Protein AF-A0A967H337-F1 (afdb_monomer_lite)

pLDDT: mean 93.88, std 3.53, range [76.12, 97.56]

Secondary structure (DSSP, 8-state):
-HHHHHHHHH-TT--HHHHHHHHHHHHT-STTPPPTT----HHHHHHHH-TT-HHHHHH-GGGTTS-HHHHSS--

Sequence (75 aa):
RLGEQFFMQSLLDGEIASNNGGWQWSAGTGADAAPYFRIQNPWTQTRRYDPEGAYIRQWVPELQEAPSRALFTAP

Foldseek 3Di:
DVVLVVCLVPPPPRDDCVSVVVVCQDCVNDDVHDHNPPDDDVLVVCCVPVVQCPVVCVVPVVCVPPHSVVVNDDD

Structure (mmCIF, N/CA/C/O backbone):
data_AF-A0A967H337-F1
#
_entry.id   AF-A0A967H337-F1
#
loop_
_atom_site.group_PDB
_atom_site.id
_atom_site.type_symbol
_atom_site.label_atom_id
_atom_site.label_alt_id
_atom_site.label_comp_id
_atom_site.label_asym_id
_atom_site.label_entity_id
_atom_site.label_seq_id
_atom_site.pdbx_PDB_ins_code
_atom_site.Cartn_x
_atom_site.Cartn_y
_atom_site.Cartn_z
_atom_site.occupancy
_atom_site.B_iso_or_equiv
_atom_site.auth_seq_id
_atom_site.auth_comp_id
_atom_site.auth_asym_id
_atom_site.auth_atom_id
_atom_site.pdbx_PDB_model_num
ATOM 1 N N . ARG A 1 1 ? 11.955 5.622 -7.522 1.00 84.31 1 ARG A N 1
ATOM 2 C CA . ARG A 1 1 ? 13.280 5.142 -7.059 1.00 84.31 1 ARG A CA 1
ATOM 3 C C . ARG A 1 1 ? 13.503 5.357 -5.561 1.00 84.31 1 ARG A C 1
ATOM 5 O O . ARG A 1 1 ? 13.936 4.417 -4.926 1.00 84.31 1 ARG A O 1
ATOM 12 N N . LEU A 1 2 ? 13.166 6.512 -4.962 1.00 94.56 2 LEU A N 1
ATOM 13 C CA . LEU A 1 2 ? 13.317 6.693 -3.500 1.00 94.56 2 LEU A CA 1
ATOM 14 C C . LEU A 1 2 ? 12.554 5.641 -2.673 1.00 94.56 2 LEU A C 1
ATOM 16 O O . LEU A 1 2 ? 13.121 5.048 -1.764 1.00 94.56 2 LEU A O 1
ATOM 20 N N . GLY A 1 3 ? 11.300 5.354 -3.032 1.00 94.38 3 GLY A N 1
ATOM 21 C CA . GLY A 1 3 ? 10.522 4.319 -2.347 1.00 94.38 3 GLY A CA 1
ATOM 22 C C . GLY A 1 3 ? 11.078 2.901 -2.529 1.00 94.38 3 GLY A C 1
ATOM 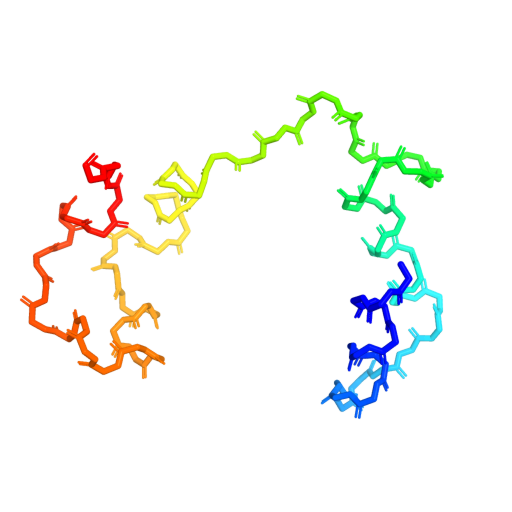23 O O . GLY A 1 3 ? 11.164 2.153 -1.564 1.00 94.38 3 GLY A O 1
ATOM 24 N N . GLU A 1 4 ? 11.542 2.561 -3.735 1.00 95.62 4 GLU A N 1
ATOM 25 C CA . GLU A 1 4 ? 12.225 1.289 -4.033 1.00 95.62 4 GLU A CA 1
ATOM 26 C C . GLU A 1 4 ? 13.445 1.073 -3.145 1.00 95.62 4 GLU A C 1
ATOM 28 O O . GLU A 1 4 ? 13.608 -0.000 -2.567 1.00 95.62 4 GLU A O 1
ATOM 33 N N . GLN A 1 5 ? 14.269 2.108 -2.993 1.00 95.56 5 GLN A N 1
ATOM 34 C CA . GLN A 1 5 ? 15.444 2.065 -2.136 1.00 95.56 5 GLN A CA 1
ATOM 35 C C . GLN A 1 5 ? 15.068 1.882 -0.662 1.00 95.56 5 GLN A C 1
ATOM 37 O O . GLN A 1 5 ? 15.679 1.064 0.020 1.00 95.56 5 GLN A O 1
ATOM 42 N N . PHE A 1 6 ? 14.054 2.606 -0.180 1.00 96.62 6 PHE A N 1
ATOM 43 C CA . PHE A 1 6 ? 13.588 2.481 1.201 1.00 96.62 6 PHE A CA 1
ATOM 44 C C . PHE A 1 6 ? 13.081 1.066 1.503 1.00 96.62 6 PHE A C 1
ATOM 46 O O . PHE A 1 6 ? 13.456 0.478 2.516 1.00 96.62 6 PHE A O 1
ATOM 53 N N . PHE A 1 7 ? 12.277 0.499 0.599 1.00 96.69 7 PHE A N 1
ATOM 54 C CA . PHE A 1 7 ? 11.735 -0.852 0.746 1.00 96.69 7 PHE A CA 1
ATOM 55 C C . PHE A 1 7 ? 12.851 -1.897 0.737 1.00 96.69 7 PHE A C 1
ATOM 57 O O . PHE A 1 7 ? 12.883 -2.745 1.621 1.00 96.69 7 PHE A O 1
ATOM 64 N N . MET A 1 8 ? 13.823 -1.779 -0.172 1.00 96.69 8 MET A N 1
ATOM 65 C CA . MET A 1 8 ? 14.971 -2.691 -0.226 1.00 96.69 8 MET A CA 1
ATOM 66 C C . MET A 1 8 ? 15.810 -2.685 1.063 1.00 96.69 8 MET A C 1
ATOM 68 O O . MET A 1 8 ? 16.406 -3.694 1.419 1.00 96.69 8 MET A O 1
ATOM 72 N N . GLN A 1 9 ? 15.874 -1.551 1.762 1.00 96.38 9 GLN A N 1
ATOM 73 C CA . GLN A 1 9 ? 16.629 -1.422 3.013 1.00 96.38 9 GLN A CA 1
ATOM 74 C C . GLN A 1 9 ? 15.840 -1.870 4.251 1.00 96.38 9 GLN A C 1
ATOM 76 O O . GLN A 1 9 ? 16.446 -2.129 5.287 1.00 96.38 9 GLN A O 1
ATOM 81 N N . SER A 1 10 ? 14.509 -1.919 4.158 1.00 96.62 10 SER A N 1
ATOM 82 C CA . SER A 1 10 ? 13.622 -2.075 5.320 1.00 96.62 10 SER A CA 1
ATOM 83 C C . SER A 1 10 ? 12.889 -3.415 5.353 1.00 96.62 10 SER A C 1
ATOM 85 O O . SER A 1 10 ? 12.517 -3.880 6.428 1.00 96.62 10 SER A O 1
ATOM 87 N N . LEU A 1 11 ? 12.650 -4.030 4.194 1.00 96.94 11 LEU A N 1
ATOM 88 C CA . LEU A 1 11 ? 11.956 -5.308 4.094 1.00 96.94 11 LEU A CA 1
ATOM 89 C C . LEU A 1 11 ? 12.909 -6.470 4.384 1.00 96.94 11 LEU A C 1
ATOM 91 O O . LEU A 1 11 ? 13.963 -6.593 3.763 1.00 96.94 11 LEU A O 1
ATOM 95 N N . LEU A 1 12 ? 12.505 -7.353 5.303 1.00 97.00 12 LEU A N 1
ATOM 96 C CA . LEU A 1 12 ? 13.243 -8.580 5.624 1.00 97.00 12 LEU A CA 1
ATOM 97 C C . LEU A 1 12 ? 13.363 -9.514 4.407 1.00 97.00 12 LEU A C 1
ATOM 99 O O . LEU A 1 12 ? 14.342 -10.242 4.274 1.00 97.00 12 LEU A O 1
ATOM 103 N N . ASP A 1 13 ? 12.368 -9.475 3.527 1.00 96.25 13 ASP A N 1
ATOM 104 C CA . ASP A 1 13 ? 12.243 -10.234 2.284 1.00 96.25 13 ASP A CA 1
ATOM 105 C C . ASP A 1 13 ? 12.618 -9.405 1.041 1.00 96.25 13 ASP A C 1
ATOM 107 O O . ASP A 1 13 ? 12.175 -9.699 -0.070 1.00 96.25 13 ASP A O 1
ATOM 111 N N . GLY A 1 14 ? 13.444 -8.367 1.212 1.00 92.50 14 GLY A N 1
ATOM 112 C CA . GLY A 1 14 ? 13.924 -7.522 0.123 1.00 92.50 14 GLY A CA 1
ATOM 113 C C . GLY A 1 14 ? 14.627 -8.322 -0.980 1.00 92.50 14 GLY A C 1
ATOM 114 O O . GLY A 1 14 ? 15.764 -8.764 -0.826 1.00 92.50 14 GLY A O 1
ATOM 115 N N . GLU A 1 15 ? 13.956 -8.470 -2.122 1.00 96.44 15 GLU A N 1
ATOM 116 C CA . GLU A 1 15 ? 14.463 -9.150 -3.316 1.00 96.44 15 GLU A CA 1
ATOM 117 C C . GLU A 1 15 ? 14.368 -8.213 -4.531 1.00 96.44 15 GLU A C 1
ATOM 119 O O . GLU A 1 15 ? 13.406 -7.456 -4.686 1.00 96.44 15 GLU A O 1
ATOM 124 N N . ILE A 1 16 ? 15.401 -8.216 -5.382 1.00 94.88 16 ILE A N 1
ATOM 125 C CA . ILE A 1 16 ? 15.593 -7.220 -6.447 1.00 94.88 16 ILE A CA 1
ATOM 126 C C . ILE A 1 16 ? 14.461 -7.255 -7.471 1.00 94.88 16 ILE A C 1
ATOM 128 O O . ILE A 1 16 ? 13.899 -6.199 -7.769 1.00 94.88 16 ILE A O 1
ATOM 132 N N . ALA A 1 17 ? 14.122 -8.425 -8.010 1.00 95.00 17 ALA A N 1
ATOM 133 C CA . ALA A 1 17 ? 13.114 -8.542 -9.058 1.00 95.00 17 ALA A CA 1
ATOM 134 C C . ALA A 1 17 ? 11.720 -8.155 -8.545 1.00 95.00 17 ALA A C 1
ATOM 136 O O . ALA A 1 17 ? 11.008 -7.383 -9.191 1.00 95.00 17 ALA A O 1
ATOM 137 N N . SER A 1 18 ? 11.363 -8.630 -7.355 1.00 95.00 18 SER A N 1
ATOM 138 C CA . SER A 1 18 ? 10.069 -8.400 -6.714 1.00 95.00 18 SER A CA 1
ATOM 139 C C . SER A 1 18 ? 9.894 -6.934 -6.321 1.00 95.00 18 SER A C 1
ATOM 141 O O . SER A 1 18 ? 8.869 -6.325 -6.636 1.00 95.00 18 SER A O 1
ATOM 143 N N . ASN A 1 19 ? 10.914 -6.324 -5.708 1.00 95.94 19 ASN A N 1
ATOM 144 C CA . ASN A 1 19 ? 10.868 -4.919 -5.310 1.00 95.94 19 ASN A CA 1
ATOM 145 C C . ASN A 1 19 ? 10.854 -3.993 -6.535 1.00 95.94 19 ASN A C 1
ATOM 147 O O . ASN A 1 19 ? 9.987 -3.126 -6.654 1.00 95.94 19 ASN A O 1
ATOM 151 N N . ASN A 1 20 ? 11.767 -4.201 -7.489 1.00 95.62 20 ASN A N 1
ATOM 152 C CA . ASN A 1 20 ? 11.829 -3.380 -8.694 1.00 95.62 20 ASN A CA 1
ATOM 153 C C . ASN A 1 20 ? 10.538 -3.500 -9.522 1.00 95.62 20 ASN A C 1
ATOM 155 O O . ASN A 1 20 ? 9.958 -2.483 -9.908 1.00 95.62 20 ASN A O 1
ATOM 159 N N . GLY A 1 21 ? 10.044 -4.725 -9.727 1.00 95.69 21 GLY A N 1
ATOM 160 C CA . GLY A 1 21 ? 8.792 -4.992 -10.430 1.00 95.69 21 GLY A CA 1
ATOM 161 C C . GLY A 1 21 ? 7.584 -4.346 -9.750 1.00 95.69 21 GLY A C 1
ATOM 162 O O . GLY A 1 21 ? 6.804 -3.665 -10.415 1.00 95.69 21 GLY A O 1
ATOM 163 N N . GLY A 1 22 ? 7.459 -4.467 -8.425 1.00 95.62 22 GLY A N 1
ATOM 164 C CA . GLY A 1 22 ? 6.368 -3.853 -7.659 1.00 95.62 22 GLY A CA 1
ATOM 165 C C . GLY A 1 22 ? 6.353 -2.322 -7.738 1.00 95.62 22 GLY A C 1
ATOM 166 O O . GLY A 1 22 ? 5.291 -1.709 -7.914 1.00 95.62 22 GLY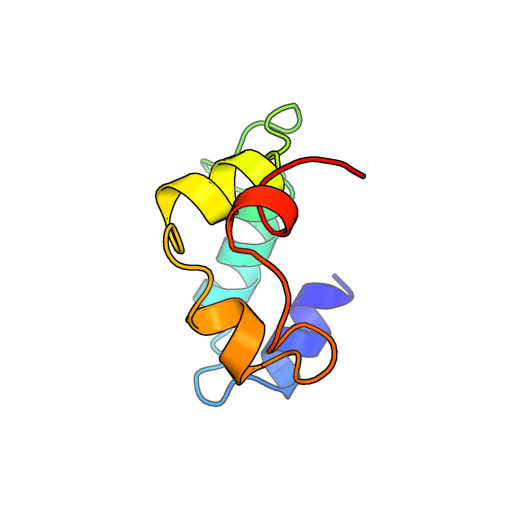 A O 1
ATOM 167 N N . TRP A 1 23 ? 7.529 -1.687 -7.686 1.00 96.62 23 TRP A N 1
ATOM 168 C CA . TRP A 1 23 ? 7.650 -0.235 -7.851 1.00 96.62 23 TRP A CA 1
ATOM 169 C C . TRP A 1 23 ? 7.343 0.222 -9.275 1.00 96.62 23 TRP A C 1
ATOM 171 O O . TRP A 1 23 ? 6.673 1.242 -9.451 1.00 96.62 23 TRP A O 1
ATOM 181 N N . GLN A 1 24 ? 7.768 -0.536 -10.287 1.00 96.44 24 GLN A N 1
ATOM 182 C CA . GLN A 1 24 ? 7.411 -0.255 -11.676 1.00 96.44 24 GLN A CA 1
ATOM 183 C C . GLN A 1 24 ? 5.911 -0.452 -11.945 1.00 96.44 24 GLN A C 1
ATOM 185 O O . GLN A 1 24 ? 5.318 0.350 -12.670 1.00 96.44 24 GLN A O 1
ATOM 190 N N . TRP A 1 25 ? 5.288 -1.472 -11.345 1.00 96.50 25 TRP A N 1
ATOM 191 C CA . TRP A 1 25 ? 3.849 -1.713 -11.447 1.00 96.50 25 TRP A CA 1
ATOM 192 C C . TRP A 1 25 ? 3.049 -0.562 -10.838 1.00 96.50 25 TRP A C 1
ATOM 194 O O . TRP A 1 25 ? 2.149 -0.030 -11.485 1.00 96.50 25 TRP A O 1
ATOM 204 N N . SER A 1 26 ? 3.419 -0.135 -9.627 1.00 94.94 26 SER A N 1
ATOM 205 C CA . SER A 1 26 ? 2.719 0.929 -8.896 1.00 94.94 26 SER A CA 1
ATOM 206 C C . SER A 1 26 ? 2.870 2.300 -9.562 1.00 94.94 26 SER A C 1
ATOM 208 O O . SER A 1 26 ? 1.944 3.105 -9.521 1.00 94.94 26 SER A O 1
ATOM 210 N N . ALA A 1 27 ? 4.024 2.567 -10.184 1.00 94.62 27 ALA A N 1
ATOM 211 C CA . ALA A 1 27 ? 4.303 3.821 -10.887 1.00 94.62 27 ALA A CA 1
ATOM 212 C C . ALA A 1 27 ? 3.835 3.833 -12.355 1.00 94.62 27 ALA A C 1
ATOM 214 O O . ALA A 1 27 ? 3.953 4.862 -13.019 1.00 94.62 27 ALA A O 1
ATOM 215 N N . GLY A 1 28 ? 3.341 2.707 -12.877 1.00 93.75 28 GLY A N 1
ATOM 216 C CA . GLY A 1 28 ? 2.909 2.590 -14.270 1.00 93.75 28 GLY A CA 1
ATOM 217 C C . GLY A 1 28 ? 4.037 2.611 -15.303 1.00 93.75 28 GLY A C 1
ATOM 218 O O . GLY A 1 28 ? 3.806 2.998 -16.445 1.00 93.75 28 GLY A O 1
ATOM 219 N N . THR A 1 29 ? 5.258 2.227 -14.921 1.00 93.75 29 THR A N 1
ATOM 220 C CA . THR A 1 29 ? 6.448 2.294 -15.792 1.00 93.75 29 THR A CA 1
ATOM 221 C C . THR A 1 29 ? 6.969 0.931 -16.253 1.00 93.75 29 THR A C 1
ATOM 223 O O . THR A 1 29 ? 7.924 0.893 -17.023 1.00 93.75 29 THR A O 1
ATOM 226 N N . GLY A 1 30 ? 6.404 -0.172 -15.753 1.00 91.19 30 GLY A N 1
ATOM 227 C CA . GLY A 1 30 ? 6.869 -1.537 -16.035 1.00 91.19 30 GLY A CA 1
ATOM 228 C C . GLY A 1 30 ? 6.045 -2.309 -17.054 1.00 91.19 30 GLY A C 1
ATOM 229 O O . GLY A 1 30 ? 5.025 -1.837 -17.556 1.00 91.19 30 GLY A O 1
ATOM 230 N N . ALA A 1 31 ? 6.484 -3.537 -17.329 1.00 90.75 31 ALA A N 1
ATOM 231 C CA . ALA A 1 31 ? 5.717 -4.488 -18.123 1.00 90.75 31 ALA A CA 1
ATOM 232 C C . ALA A 1 31 ? 4.413 -4.852 -17.394 1.00 90.75 31 ALA A C 1
ATOM 234 O O . ALA A 1 31 ? 4.452 -5.234 -16.228 1.00 90.75 31 ALA A O 1
ATOM 235 N N . ASP A 1 32 ? 3.276 -4.702 -18.081 1.00 92.50 32 ASP A N 1
ATOM 236 C CA . ASP A 1 32 ? 1.929 -4.933 -17.526 1.00 92.50 32 ASP A CA 1
ATOM 237 C C . ASP A 1 32 ? 1.651 -4.166 -16.214 1.00 92.50 32 ASP A C 1
ATOM 239 O O . ASP A 1 32 ? 0.946 -4.611 -15.305 1.00 92.50 32 ASP A O 1
ATOM 243 N N . ALA A 1 33 ? 2.257 -2.983 -16.090 1.00 94.69 33 ALA A N 1
ATOM 244 C CA . ALA A 1 33 ? 2.071 -2.119 -14.938 1.00 94.69 33 ALA A CA 1
ATOM 245 C C . ALA A 1 33 ? 0.651 -1.539 -14.876 1.00 94.69 33 ALA A C 1
ATOM 247 O O . ALA A 1 33 ? -0.077 -1.478 -15.872 1.00 94.69 33 ALA A O 1
ATOM 248 N N . ALA A 1 34 ? 0.262 -1.043 -13.697 1.00 92.81 34 ALA A N 1
ATOM 249 C CA . ALA A 1 34 ? -0.963 -0.269 -13.579 1.00 92.81 34 ALA A CA 1
ATOM 250 C C . ALA A 1 34 ? -0.935 0.907 -14.581 1.00 92.81 34 ALA A C 1
ATOM 252 O O . ALA A 1 34 ? 0.080 1.594 -14.682 1.00 92.81 34 ALA A O 1
ATOM 253 N N . PRO A 1 35 ? -2.024 1.182 -15.321 1.00 92.75 35 PRO A N 1
ATOM 254 C CA . PRO A 1 35 ? 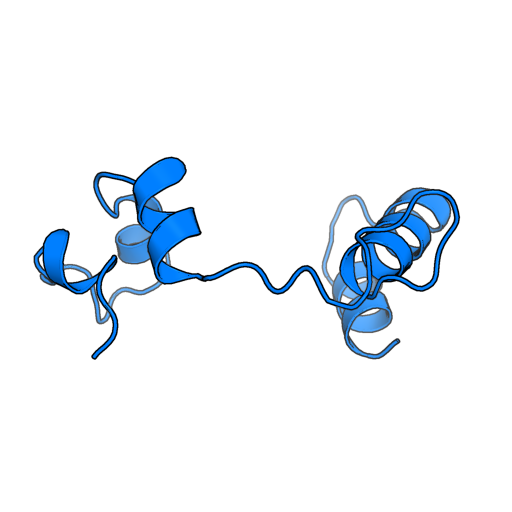-2.055 2.330 -16.221 1.00 92.75 35 PRO A CA 1
ATOM 255 C C . PRO A 1 35 ? -1.763 3.625 -15.456 1.00 92.75 35 PRO A C 1
ATOM 257 O O . PRO A 1 35 ? -2.273 3.794 -14.351 1.00 92.75 35 PRO A O 1
ATOM 260 N N . TYR A 1 36 ? -1.013 4.564 -16.040 1.00 90.44 36 TYR A N 1
ATOM 261 C CA . TYR A 1 36 ? -0.583 5.791 -15.343 1.00 90.44 36 TYR A CA 1
ATOM 262 C C . TYR A 1 36 ? -1.744 6.640 -14.784 1.00 90.44 36 TYR A C 1
ATOM 264 O O . TYR A 1 36 ? -1.579 7.363 -13.807 1.00 90.44 36 TYR A O 1
ATOM 272 N N . PHE A 1 37 ? -2.934 6.553 -15.388 1.00 92.62 37 PHE A N 1
ATOM 273 C CA . PHE A 1 37 ? -4.147 7.239 -14.928 1.00 92.62 37 PHE A CA 1
ATOM 274 C C . PHE A 1 37 ? -4.901 6.483 -13.819 1.00 92.62 37 PHE A C 1
ATOM 276 O O . PHE A 1 37 ? -5.905 6.977 -13.303 1.00 92.62 37 PHE A O 1
ATOM 283 N N . ARG A 1 38 ? -4.460 5.277 -13.439 1.00 94.81 38 ARG A N 1
ATOM 284 C CA . ARG A 1 38 ? -5.045 4.497 -12.344 1.00 94.81 38 ARG A CA 1
ATOM 285 C C . ARG A 1 38 ? -4.512 5.014 -11.010 1.00 94.81 38 ARG A C 1
ATOM 287 O O . ARG A 1 38 ? -3.560 4.482 -10.450 1.00 94.81 38 ARG A O 1
ATOM 294 N N . ILE A 1 39 ? -5.193 6.018 -10.471 1.00 94.38 39 ILE A N 1
ATOM 295 C CA . ILE A 1 39 ? -4.930 6.544 -9.131 1.00 94.38 39 ILE A CA 1
ATOM 296 C C . ILE A 1 39 ? -5.910 5.889 -8.157 1.00 94.38 39 ILE A C 1
ATOM 298 O O . ILE A 1 39 ? -7.124 6.070 -8.255 1.00 94.38 39 ILE A O 1
ATOM 302 N N . GLN A 1 40 ? -5.392 5.089 -7.228 1.00 92.38 40 GLN A N 1
ATOM 303 C CA . GLN A 1 40 ? -6.218 4.407 -6.235 1.00 92.38 40 GLN A CA 1
ATOM 304 C C . GLN A 1 40 ? -6.693 5.413 -5.185 1.00 92.38 40 GLN A C 1
ATOM 306 O O . GLN A 1 40 ? -5.885 6.085 -4.549 1.00 92.38 40 GLN A O 1
ATOM 311 N N . ASN A 1 41 ? -8.008 5.516 -4.992 1.00 94.31 41 ASN A N 1
ATOM 312 C CA . ASN A 1 41 ? -8.566 6.37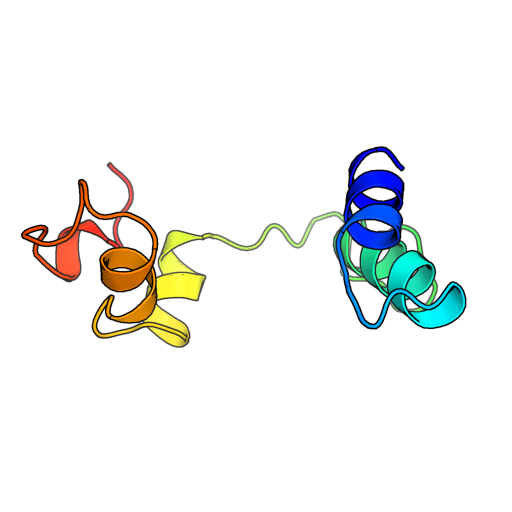6 -3.956 1.00 94.31 41 ASN A CA 1
ATOM 313 C C . ASN A 1 41 ? -8.419 5.681 -2.587 1.00 94.31 41 ASN A C 1
ATOM 315 O O . ASN A 1 41 ? -9.079 4.652 -2.378 1.00 94.31 41 ASN A O 1
ATOM 319 N N . PRO A 1 42 ? -7.621 6.231 -1.651 1.00 93.81 42 PRO A N 1
ATOM 320 C CA . PRO A 1 42 ? -7.322 5.579 -0.377 1.00 93.81 42 PRO A CA 1
ATOM 321 C C . PRO A 1 42 ? -8.590 5.288 0.429 1.00 93.81 42 PRO A C 1
ATOM 323 O O . PRO A 1 42 ? -8.747 4.186 0.933 1.00 93.81 42 PRO A O 1
ATOM 326 N N . TRP A 1 43 ? -9.569 6.193 0.429 1.00 94.62 43 TRP A N 1
ATOM 327 C CA . TRP A 1 43 ? -10.836 6.025 1.149 1.00 94.62 43 TRP A CA 1
ATOM 328 C C . TRP A 1 43 ? -11.647 4.825 0.654 1.00 94.62 43 TRP A C 1
ATOM 330 O O . TRP A 1 43 ? -12.257 4.093 1.435 1.00 94.62 43 TRP A O 1
ATOM 340 N N . THR A 1 44 ? -11.641 4.598 -0.661 1.00 94.12 44 THR A N 1
ATOM 341 C CA . THR A 1 44 ? -12.311 3.431 -1.253 1.00 94.12 44 THR A CA 1
ATOM 342 C C . THR A 1 44 ? -11.544 2.136 -1.002 1.00 94.12 44 THR A C 1
ATOM 344 O O . THR A 1 44 ? -12.174 1.099 -0.805 1.00 94.12 44 THR A O 1
ATOM 347 N N . GLN A 1 45 ? -10.206 2.189 -0.975 1.00 95.56 45 GLN A N 1
ATOM 348 C CA . GLN A 1 45 ? -9.366 1.032 -0.659 1.00 95.56 45 GLN A CA 1
ATOM 349 C C . GLN A 1 45 ? -9.559 0.609 0.795 1.00 95.56 45 GLN A C 1
ATOM 351 O O . GLN A 1 45 ? -9.826 -0.565 1.044 1.00 95.56 45 GLN A O 1
ATOM 356 N N . THR A 1 46 ? -9.538 1.558 1.733 1.00 95.38 46 THR A N 1
ATOM 357 C CA . THR A 1 46 ? -9.763 1.265 3.149 1.00 95.38 46 THR A CA 1
ATOM 358 C C . THR A 1 46 ? -11.134 0.636 3.362 1.00 95.38 46 THR A C 1
ATOM 360 O O . THR A 1 46 ? -11.229 -0.421 3.965 1.00 95.38 46 THR A O 1
ATOM 363 N N . ARG A 1 47 ? -12.198 1.183 2.757 1.00 93.94 47 ARG A N 1
ATOM 364 C CA . ARG A 1 47 ? -13.545 0.589 2.859 1.00 93.94 47 ARG A CA 1
ATOM 365 C C . ARG A 1 47 ? -13.616 -0.854 2.356 1.00 93.94 47 ARG A C 1
ATOM 367 O O . ARG A 1 47 ? -14.438 -1.626 2.835 1.00 93.94 47 ARG A O 1
ATOM 374 N N . ARG A 1 48 ? -12.814 -1.193 1.344 1.00 95.38 48 ARG A N 1
ATOM 375 C CA . ARG A 1 48 ? -12.814 -2.516 0.715 1.00 95.38 48 ARG A CA 1
ATOM 376 C C . ARG A 1 48 ? -11.984 -3.536 1.492 1.00 95.38 48 ARG A C 1
ATOM 378 O O . ARG A 1 48 ? -12.393 -4.690 1.552 1.00 95.38 48 ARG A O 1
ATOM 385 N N . TYR A 1 49 ? -10.833 -3.130 2.026 1.00 96.38 49 TYR A N 1
ATOM 386 C CA . TYR A 1 49 ? -9.833 -4.048 2.586 1.00 96.38 49 TYR A CA 1
ATOM 387 C C . TYR A 1 49 ? -9.649 -3.937 4.107 1.00 96.38 49 TYR A C 1
ATOM 389 O O . TYR A 1 49 ? -9.141 -4.873 4.711 1.00 96.38 49 TYR A O 1
ATOM 397 N N . ASP A 1 50 ? -10.098 -2.847 4.729 1.00 95.88 50 ASP A N 1
ATOM 398 C CA . ASP A 1 50 ? -10.141 -2.646 6.184 1.00 95.88 50 ASP A CA 1
ATOM 399 C C . ASP A 1 50 ? -11.489 -2.006 6.595 1.00 95.88 50 ASP A C 1
ATOM 401 O O . ASP A 1 50 ? -11.526 -0.875 7.083 1.00 95.88 50 ASP A O 1
ATOM 405 N N . PRO A 1 51 ? -12.633 -2.686 6.361 1.00 93.25 51 PRO A N 1
ATOM 406 C CA . PRO A 1 51 ? -13.972 -2.114 6.554 1.00 93.25 51 PRO A CA 1
ATOM 407 C C . PRO A 1 51 ? -14.292 -1.770 8.012 1.00 93.25 51 PRO A C 1
ATOM 409 O O . PRO A 1 51 ? -15.183 -0.962 8.276 1.00 93.25 51 PRO A O 1
ATOM 412 N N . GLU A 1 52 ? -13.588 -2.380 8.965 1.00 93.56 52 GLU A N 1
ATOM 413 C CA . GLU A 1 52 ? -13.730 -2.055 10.379 1.00 93.56 52 GLU A CA 1
ATOM 414 C C . GLU A 1 52 ? -12.757 -0.961 10.810 1.00 93.56 52 GLU A C 1
ATOM 416 O O . GLU A 1 52 ? -13.059 -0.267 11.778 1.00 93.56 52 GLU A O 1
ATOM 421 N N . GLY A 1 53 ? -11.662 -0.725 10.078 1.00 95.06 53 GLY A N 1
ATOM 422 C CA . GLY A 1 53 ? -10.588 0.195 10.460 1.00 95.06 53 GLY A CA 1
ATOM 423 C C . GLY A 1 53 ? -9.637 -0.412 11.494 1.00 95.06 53 GLY A C 1
ATOM 424 O O . GLY A 1 53 ? -9.017 0.322 12.263 1.00 95.06 53 GLY A O 1
ATOM 425 N N . ALA A 1 54 ? -9.606 -1.741 11.613 1.00 95.81 54 ALA A N 1
ATOM 426 C CA . ALA A 1 54 ? -8.858 -2.436 12.654 1.00 95.81 54 ALA A CA 1
ATOM 427 C C . ALA A 1 54 ? -7.349 -2.277 12.436 1.00 95.81 54 ALA A C 1
ATOM 429 O O . ALA A 1 54 ? -6.617 -1.986 13.382 1.00 95.81 54 ALA A O 1
ATOM 430 N N . TYR A 1 55 ? -6.904 -2.379 11.179 1.00 96.81 55 TYR A N 1
ATOM 431 C CA . TYR A 1 55 ? -5.494 -2.221 10.830 1.00 96.81 55 TYR A CA 1
ATOM 432 C C . TYR A 1 55 ? -5.023 -0.787 11.085 1.00 96.81 55 TYR A C 1
ATOM 434 O O . TYR A 1 55 ? -3.980 -0.578 11.703 1.00 96.81 55 TYR A O 1
ATOM 442 N N . ILE A 1 56 ? -5.815 0.213 10.680 1.00 96.38 56 ILE A N 1
ATOM 443 C CA . ILE A 1 56 ? -5.472 1.621 10.928 1.00 96.38 56 ILE A CA 1
ATOM 444 C C . ILE A 1 56 ? -5.330 1.900 12.426 1.00 96.38 56 ILE A C 1
ATOM 446 O O . ILE A 1 56 ? -4.330 2.482 12.831 1.00 96.38 56 ILE A O 1
ATOM 450 N N . ARG A 1 57 ? -6.279 1.461 13.262 1.00 96.06 57 ARG A N 1
ATOM 451 C CA . ARG A 1 57 ? -6.221 1.707 14.716 1.00 96.06 57 ARG A CA 1
ATOM 452 C C . ARG A 1 57 ? -5.056 1.011 15.404 1.00 96.06 57 ARG A C 1
ATOM 454 O O . ARG A 1 57 ? -4.555 1.516 16.401 1.00 96.06 57 ARG A O 1
ATOM 461 N N . GLN A 1 58 ? -4.643 -0.144 14.889 1.00 96.94 58 GLN A N 1
ATOM 462 C CA . GLN A 1 58 ? -3.483 -0.859 15.408 1.00 96.94 58 GLN A CA 1
ATOM 463 C C . GLN A 1 58 ? -2.182 -0.079 15.170 1.00 96.94 58 GLN A C 1
ATOM 465 O O . GLN A 1 58 ? -1.316 -0.069 16.042 1.00 96.94 58 GLN A O 1
ATOM 470 N N . TRP A 1 59 ? -2.035 0.554 14.002 1.00 97.56 59 TRP A N 1
ATOM 471 C CA . TRP A 1 59 ? -0.775 1.180 13.576 1.00 97.56 59 TRP A CA 1
ATOM 472 C C . TRP A 1 59 ? -0.743 2.707 13.693 1.00 97.56 59 TRP A C 1
ATOM 474 O O . TRP A 1 59 ? 0.336 3.290 13.628 1.00 97.56 59 TRP A O 1
ATOM 484 N N . VAL A 1 60 ? -1.896 3.351 13.884 1.00 96.44 60 VAL A N 1
ATOM 485 C CA . VAL A 1 60 ? -2.046 4.800 14.086 1.00 96.44 60 VAL A CA 1
ATOM 486 C C . VAL A 1 60 ? -2.830 5.026 15.385 1.00 96.44 60 VAL A C 1
ATOM 488 O O . VAL A 1 60 ? -4.057 5.178 15.349 1.00 96.44 60 VAL A O 1
ATOM 491 N N . PRO A 1 61 ? -2.154 4.998 16.550 1.00 94.88 61 PRO A N 1
ATOM 492 C CA . PRO A 1 61 ? -2.805 5.083 17.859 1.00 94.88 61 PRO A CA 1
ATOM 493 C C . PRO A 1 61 ? -3.667 6.339 18.041 1.00 94.88 61 PRO A C 1
ATOM 495 O O . PRO A 1 61 ? -4.690 6.303 18.720 1.00 94.88 61 PRO A O 1
ATOM 498 N N . GLU A 1 62 ? -3.312 7.440 17.379 1.00 96.25 62 GLU A N 1
ATOM 499 C CA . GLU A 1 62 ? -4.050 8.706 17.399 1.00 96.25 62 GLU A CA 1
ATOM 500 C C . GLU A 1 62 ? -5.470 8.577 16.821 1.00 96.25 62 GLU A C 1
ATOM 502 O O . GLU A 1 62 ? -6.326 9.422 17.077 1.00 96.25 62 GLU A O 1
ATOM 507 N N . LEU A 1 63 ? -5.736 7.519 16.048 1.00 95.25 63 LEU A N 1
ATOM 508 C CA . LEU A 1 63 ? -7.031 7.234 15.431 1.00 95.25 63 LEU A CA 1
ATOM 509 C C . LEU A 1 63 ? -7.789 6.091 16.120 1.00 95.25 63 LEU A C 1
ATOM 511 O O . LEU A 1 63 ? -8.825 5.660 15.612 1.00 95.25 63 LEU A O 1
ATOM 515 N N . GLN A 1 64 ? -7.318 5.595 17.267 1.00 95.38 64 GLN A N 1
ATOM 516 C CA . GLN A 1 64 ? -7.901 4.430 17.939 1.00 95.38 64 GLN A CA 1
ATOM 517 C C . GLN A 1 64 ? -9.393 4.609 18.276 1.00 95.38 64 GLN A C 1
ATOM 519 O O . GLN A 1 64 ? -10.187 3.688 18.096 1.00 95.38 64 GLN A O 1
ATOM 524 N N . GLU A 1 65 ? -9.805 5.802 18.698 1.00 94.44 65 GLU A N 1
ATOM 525 C CA . GLU A 1 65 ? -11.207 6.098 19.033 1.00 94.44 65 GLU A CA 1
ATOM 526 C C . GLU A 1 65 ? -12.015 6.639 17.843 1.00 94.44 65 GLU A C 1
ATOM 528 O O . GLU A 1 65 ? -13.211 6.912 17.963 1.00 94.44 65 GLU A O 1
ATOM 533 N N . ALA A 1 66 ? -11.389 6.788 16.671 1.00 92.69 66 ALA A N 1
ATOM 534 C CA . ALA A 1 66 ? -12.065 7.330 15.504 1.00 92.69 66 ALA A CA 1
ATOM 535 C C . ALA A 1 66 ? -13.201 6.389 15.055 1.00 92.69 66 ALA A C 1
ATOM 537 O O . ALA A 1 66 ? -12.992 5.174 14.921 1.00 92.69 66 ALA A O 1
ATOM 538 N N . PRO A 1 67 ? -14.408 6.910 14.765 1.00 91.62 67 PRO A N 1
ATOM 539 C CA . PRO A 1 67 ? -15.489 6.094 14.231 1.00 91.62 67 PRO A CA 1
ATOM 540 C C . PRO A 1 67 ? -15.110 5.590 12.836 1.00 91.62 67 PRO A C 1
ATOM 542 O O . PRO A 1 67 ? -14.592 6.350 12.021 1.00 91.62 67 PRO A O 1
ATOM 545 N N . SER A 1 68 ? -15.424 4.331 12.514 1.00 88.81 68 SER A N 1
ATOM 546 C CA . SER A 1 68 ? -14.994 3.705 11.250 1.00 88.81 68 SER A CA 1
ATOM 547 C C . SER A 1 68 ? -15.401 4.515 10.014 1.00 88.81 68 SER A C 1
ATOM 549 O O . SER A 1 68 ? -14.623 4.664 9.080 1.00 88.81 68 SER A O 1
ATOM 551 N N . ARG A 1 69 ? -16.574 5.164 10.034 1.00 89.00 69 ARG A N 1
ATOM 552 C CA . ARG A 1 69 ? -17.007 6.060 8.949 1.00 89.00 69 ARG A CA 1
ATOM 553 C C . ARG A 1 69 ? -16.006 7.190 8.664 1.00 89.00 69 ARG A C 1
ATOM 555 O O . ARG A 1 69 ? -15.818 7.526 7.498 1.00 89.00 69 ARG A O 1
ATOM 562 N N . ALA A 1 70 ? -15.365 7.754 9.685 1.00 90.31 70 ALA A N 1
ATOM 563 C CA . ALA A 1 70 ? -14.369 8.811 9.511 1.00 90.31 70 ALA A CA 1
ATOM 564 C C . ALA A 1 70 ? -13.063 8.300 8.876 1.00 90.31 70 ALA A C 1
ATOM 566 O O . ALA A 1 70 ? -12.348 9.079 8.261 1.00 90.31 70 ALA A O 1
ATOM 567 N N . LEU A 1 71 ? -12.772 6.997 8.956 1.00 89.50 71 LEU A N 1
ATOM 568 C CA . LEU A 1 71 ? -11.558 6.397 8.390 1.00 89.50 71 LEU A CA 1
ATOM 569 C C . LEU A 1 71 ? -11.662 6.109 6.881 1.00 89.50 71 LEU A C 1
ATOM 571 O O . LEU A 1 71 ? -10.645 5.913 6.219 1.00 89.50 71 LEU A O 1
ATOM 575 N N . PHE A 1 72 ? -12.877 6.061 6.318 1.00 90.06 72 PHE A N 1
ATOM 576 C CA . PHE A 1 72 ? -13.119 5.688 4.908 1.00 90.06 72 PHE A CA 1
ATOM 577 C C . PHE A 1 72 ? -13.829 6.780 4.100 1.00 90.06 72 PHE A C 1
ATOM 579 O O . PHE A 1 72 ? -14.380 6.511 3.020 1.00 90.06 72 PHE A O 1
ATOM 586 N N . THR A 1 73 ? -13.858 7.995 4.645 1.00 87.56 73 THR A N 1
ATOM 587 C CA . THR A 1 73 ? -14.454 9.175 4.021 1.00 87.56 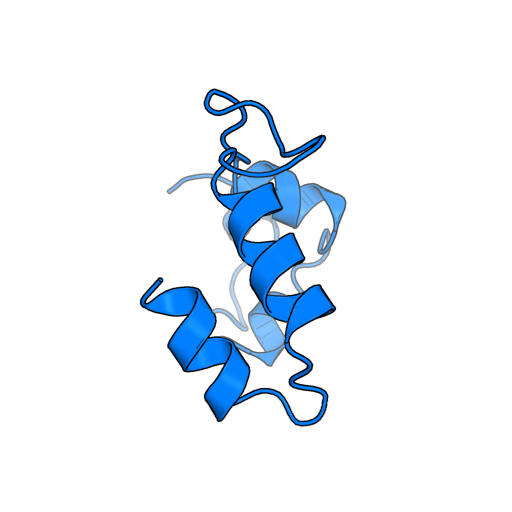73 THR A CA 1
ATOM 588 C C . THR A 1 73 ? -13.399 10.267 3.972 1.00 87.56 73 THR A C 1
ATOM 590 O O . THR A 1 73 ? -12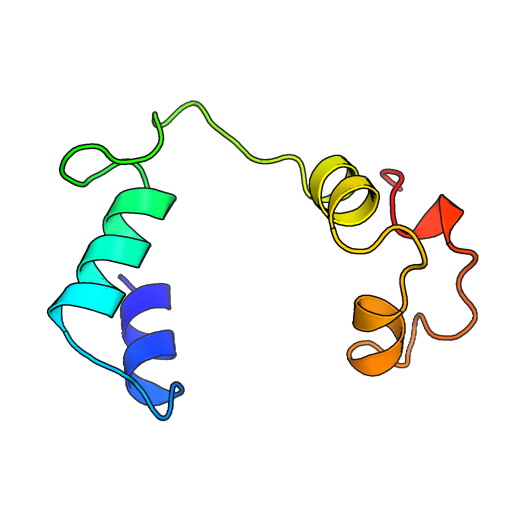.649 10.427 4.928 1.00 87.56 73 THR A O 1
ATOM 593 N N . ALA A 1 74 ? -13.334 10.995 2.858 1.00 81.75 74 ALA A N 1
ATOM 594 C CA . ALA A 1 74 ? -12.462 12.156 2.771 1.00 81.75 74 ALA A CA 1
ATOM 595 C C . ALA A 1 74 ? -12.836 13.190 3.853 1.00 81.75 74 ALA A C 1
ATOM 597 O O . ALA A 1 74 ? -14.032 13.317 4.139 1.00 81.75 74 ALA A O 1
ATOM 598 N N . PRO A 1 75 ? -11.841 13.871 4.452 1.00 76.12 75 PRO A N 1
ATOM 599 C CA . PRO A 1 75 ? -12.075 14.969 5.384 1.00 76.12 75 PRO A CA 1
ATOM 600 C C . PRO A 1 75 ? -12.809 16.142 4.726 1.00 76.12 75 PRO A C 1
ATOM 602 O O . PRO A 1 75 ? -12.693 16.306 3.487 1.00 76.12 75 PRO A O 1
#

Radius of gyration: 15.48 Å; chains: 1; bounding box: 34×25×37 Å